Protein AF-A0A151F0Z2-F1 (afdb_monomer)

Structure (mmCIF, N/CA/C/O backbone):
data_AF-A0A151F0Z2-F1
#
_entry.id   AF-A0A151F0Z2-F1
#
loop_
_atom_site.group_PDB
_atom_site.id
_atom_site.type_symbol
_atom_site.label_atom_id
_atom_site.label_alt_id
_atom_site.label_comp_id
_atom_site.label_asym_id
_atom_site.label_entity_id
_atom_site.label_seq_id
_atom_site.pdbx_PDB_ins_code
_atom_site.Cartn_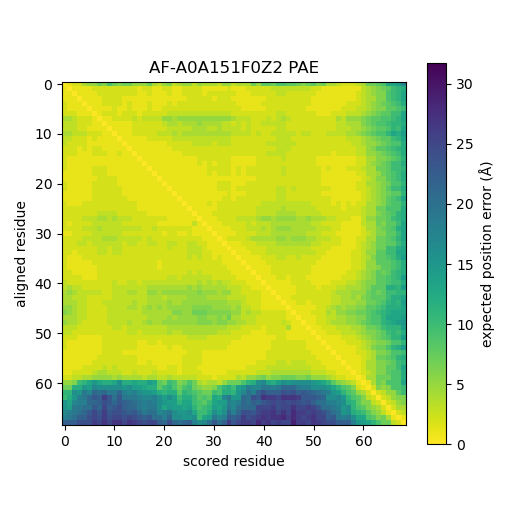x
_atom_site.Cartn_y
_atom_site.Cartn_z
_atom_site.occupancy
_atom_site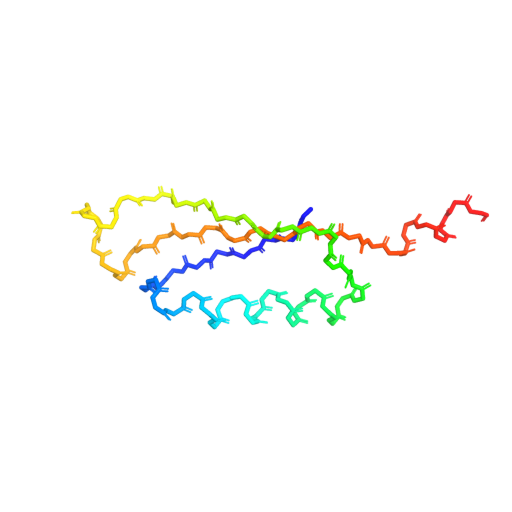.B_iso_or_equiv
_atom_site.auth_seq_id
_atom_site.auth_comp_id
_atom_site.auth_asym_id
_atom_site.auth_atom_id
_atom_site.pdbx_PDB_model_num
ATOM 1 N N . MET A 1 1 ? -9.183 8.086 1.658 1.00 91.19 1 MET A N 1
ATOM 2 C CA . MET A 1 1 ? -8.209 6.981 1.516 1.00 91.19 1 MET A CA 1
ATOM 3 C C . MET A 1 1 ? -6.825 7.536 1.814 1.00 91.19 1 MET A C 1
ATOM 5 O O . MET A 1 1 ? -6.598 8.701 1.510 1.00 91.19 1 MET A O 1
ATOM 9 N N . ALA A 1 2 ? -5.936 6.751 2.415 1.00 97.19 2 ALA A N 1
ATOM 10 C CA . ALA A 1 2 ? -4.507 7.049 2.473 1.00 97.19 2 ALA A CA 1
ATOM 11 C C . ALA A 1 2 ? -3.832 6.548 1.187 1.00 97.19 2 ALA A C 1
ATOM 13 O O . ALA A 1 2 ? -4.320 5.588 0.588 1.00 97.19 2 ALA A O 1
ATOM 14 N N . LYS A 1 3 ? -2.743 7.198 0.764 1.00 98.00 3 LYS A N 1
ATOM 15 C CA . LYS A 1 3 ? -2.017 6.878 -0.471 1.00 98.00 3 LYS A CA 1
ATOM 16 C C . LYS A 1 3 ? -0.510 6.896 -0.232 1.00 98.00 3 LYS A C 1
ATOM 18 O O . LYS A 1 3 ? -0.020 7.783 0.463 1.00 98.00 3 LYS A O 1
ATOM 23 N N . ILE A 1 4 ? 0.207 5.982 -0.874 1.00 98.50 4 ILE A N 1
ATOM 24 C CA . ILE A 1 4 ? 1.663 6.035 -1.046 1.00 98.50 4 ILE A CA 1
ATOM 25 C C . ILE A 1 4 ? 2.019 5.691 -2.497 1.00 98.50 4 ILE A C 1
ATOM 27 O O . ILE A 1 4 ? 1.314 4.911 -3.136 1.00 98.50 4 ILE A O 1
ATOM 31 N N . THR A 1 5 ? 3.097 6.271 -3.018 1.00 98.31 5 THR A N 1
ATOM 32 C CA . THR A 1 5 ? 3.631 5.932 -4.344 1.00 98.31 5 THR A CA 1
ATOM 33 C C . THR A 1 5 ? 4.864 5.052 -4.175 1.00 98.31 5 THR A C 1
ATOM 35 O O . THR A 1 5 ? 5.793 5.413 -3.454 1.00 98.3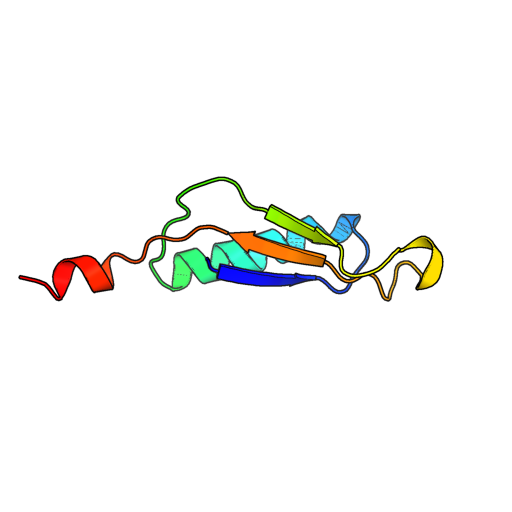1 5 THR A O 1
ATOM 38 N N . HIS A 1 6 ? 4.856 3.905 -4.841 1.00 97.56 6 HIS A N 1
ATOM 39 C CA . HIS A 1 6 ? 5.980 2.997 -4.992 1.00 97.56 6 HIS A CA 1
ATOM 40 C C . HIS A 1 6 ? 6.766 3.354 -6.257 1.00 97.56 6 HIS A C 1
ATOM 42 O O . HIS A 1 6 ? 6.155 3.537 -7.313 1.00 97.56 6 HIS A O 1
ATOM 48 N N . LYS A 1 7 ? 8.095 3.455 -6.138 1.00 95.94 7 LYS A N 1
ATOM 49 C CA . LYS A 1 7 ? 9.022 3.691 -7.253 1.00 95.94 7 LYS A CA 1
ATOM 50 C C . LYS A 1 7 ? 10.211 2.724 -7.197 1.00 95.94 7 LYS A C 1
ATOM 52 O O . LYS A 1 7 ? 11.352 3.152 -7.065 1.00 95.94 7 LYS A O 1
ATOM 57 N N . GLU A 1 8 ? 9.921 1.43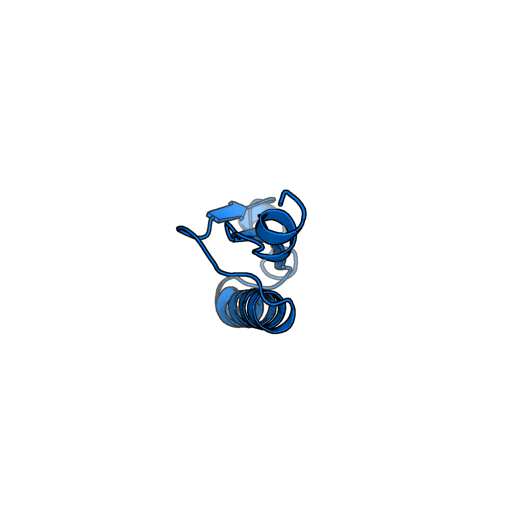0 -7.175 1.00 93.38 8 GLU A N 1
ATOM 58 C CA . GLU A 1 8 ? 10.899 0.335 -7.229 1.00 93.38 8 GLU A CA 1
ATOM 59 C C . GLU A 1 8 ? 10.246 -0.863 -7.966 1.00 93.38 8 GLU A C 1
ATOM 61 O O . GLU A 1 8 ? 9.073 -0.767 -8.357 1.00 93.38 8 GLU A O 1
ATOM 66 N N . PRO A 1 9 ? 10.959 -1.986 -8.179 1.00 93.62 9 PRO A N 1
ATOM 67 C CA . PRO A 1 9 ? 10.364 -3.183 -8.763 1.00 93.62 9 PRO A CA 1
ATOM 68 C C . PRO A 1 9 ? 9.266 -3.793 -7.878 1.00 93.62 9 PRO A C 1
ATOM 70 O O . PRO A 1 9 ? 9.300 -3.706 -6.651 1.00 93.62 9 PRO A O 1
ATOM 73 N N . TYR A 1 10 ? 8.302 -4.475 -8.502 1.00 92.50 10 TYR A N 1
ATOM 74 C CA . TYR A 1 10 ? 7.096 -4.976 -7.826 1.00 92.50 10 TYR A CA 1
ATOM 75 C C . TYR A 1 10 ? 7.351 -5.922 -6.641 1.00 92.50 10 TYR A C 1
ATOM 77 O O . TYR A 1 10 ? 6.525 -6.009 -5.732 1.00 92.50 10 TYR A O 1
ATOM 85 N N . ASP A 1 11 ? 8.481 -6.631 -6.611 1.00 93.38 11 ASP A N 1
ATOM 86 C CA . ASP A 1 11 ? 8.848 -7.504 -5.489 1.00 93.38 11 ASP A CA 1
ATOM 87 C C . ASP A 1 11 ? 9.111 -6.715 -4.188 1.00 93.38 11 ASP A C 1
ATOM 89 O O . ASP A 1 11 ? 8.998 -7.265 -3.088 1.00 93.38 11 ASP A O 1
ATOM 93 N N . LYS A 1 12 ? 9.375 -5.407 -4.299 1.00 95.19 12 LYS A N 1
ATOM 94 C CA . LYS A 1 12 ? 9.551 -4.464 -3.188 1.00 95.19 12 LYS A CA 1
ATOM 95 C C . LYS A 1 12 ? 8.269 -3.774 -2.731 1.00 95.19 12 LYS A C 1
ATOM 97 O O . LYS A 1 12 ? 8.291 -3.075 -1.711 1.00 95.19 12 LYS A O 1
ATOM 102 N N . CYS A 1 13 ? 7.127 -4.015 -3.379 1.00 95.00 13 CYS A N 1
ATOM 103 C CA . CYS A 1 13 ? 5.842 -3.435 -2.968 1.00 95.00 13 CYS A CA 1
ATOM 104 C C . CYS A 1 13 ? 5.514 -3.715 -1.493 1.00 95.00 13 CYS A C 1
ATOM 106 O O . CYS A 1 13 ? 4.979 -2.842 -0.807 1.00 95.00 13 CYS A O 1
ATOM 108 N N . GLY A 1 14 ? 5.887 -4.888 -0.964 1.00 96.88 14 GLY A N 1
ATOM 109 C CA . GLY A 1 14 ? 5.655 -5.251 0.440 1.00 96.88 14 GLY A CA 1
ATOM 110 C C . GLY A 1 14 ? 6.253 -4.255 1.443 1.00 96.88 14 GLY A C 1
ATOM 111 O O . GLY A 1 14 ? 5.614 -3.913 2.438 1.00 96.88 14 GLY A O 1
ATOM 112 N N . GLU A 1 15 ? 7.439 -3.709 1.157 1.00 97.50 15 GLU A N 1
ATOM 113 C CA . GLU A 1 15 ? 8.070 -2.686 2.000 1.00 97.50 15 GLU A CA 1
ATOM 114 C C . GLU A 1 15 ? 7.274 -1.369 1.975 1.00 97.50 15 GLU A C 1
ATOM 116 O O . GLU A 1 15 ? 7.166 -0.669 2.983 1.00 97.50 15 GLU A O 1
ATOM 121 N N . THR A 1 16 ? 6.662 -1.049 0.835 1.00 98.06 16 THR A N 1
ATOM 122 C CA . THR A 1 16 ? 5.841 0.157 0.658 1.00 98.06 16 THR A CA 1
ATOM 123 C C . THR A 1 16 ? 4.470 0.020 1.323 1.00 98.06 16 THR A C 1
ATOM 125 O O . THR A 1 16 ? 4.015 0.959 1.981 1.00 98.06 16 THR A O 1
ATOM 128 N N . TYR A 1 17 ? 3.855 -1.165 1.258 1.00 98.06 17 TYR A N 1
ATOM 129 C CA . TYR A 1 17 ? 2.666 -1.504 2.046 1.00 98.06 17 TYR A CA 1
ATOM 130 C C . TYR A 1 17 ? 2.909 -1.322 3.545 1.00 98.06 17 TYR A C 1
ATOM 132 O O . TYR A 1 17 ? 2.124 -0.652 4.217 1.00 98.06 17 TYR A O 1
ATOM 140 N N . ASN A 1 18 ? 4.022 -1.851 4.060 1.00 98.06 18 ASN A N 1
ATOM 141 C CA . ASN A 1 18 ? 4.372 -1.721 5.475 1.00 98.06 18 ASN A CA 1
ATOM 142 C C . ASN A 1 18 ? 4.513 -0.253 5.896 1.00 98.06 18 ASN A C 1
ATOM 144 O O . ASN A 1 18 ? 3.962 0.137 6.923 1.00 98.06 18 ASN A O 1
ATOM 148 N N . LYS A 1 19 ? 5.178 0.579 5.081 1.00 98.31 19 LYS A N 1
ATOM 149 C CA . LYS A 1 19 ? 5.296 2.028 5.330 1.00 98.31 19 LYS A CA 1
ATOM 150 C C . LYS A 1 19 ? 3.924 2.707 5.399 1.00 98.31 19 LYS A C 1
ATOM 152 O O . LYS A 1 19 ? 3.677 3.486 6.319 1.00 98.31 19 LYS A O 1
ATOM 157 N N . LEU A 1 20 ? 3.021 2.400 4.462 1.00 98.19 20 LEU A N 1
ATOM 158 C CA . LEU A 1 20 ? 1.662 2.949 4.461 1.00 98.19 20 LEU A CA 1
ATOM 159 C C . LEU A 1 20 ? 0.884 2.529 5.712 1.00 98.19 20 LEU A C 1
ATOM 161 O O . LEU A 1 20 ? 0.284 3.375 6.369 1.00 98.19 20 LEU A O 1
ATOM 165 N N . TYR A 1 21 ? 0.892 1.242 6.054 1.00 97.50 21 TYR A N 1
ATOM 166 C CA . TYR A 1 21 ? 0.129 0.723 7.190 1.00 97.50 21 TYR A CA 1
ATOM 167 C C . TYR A 1 21 ? 0.668 1.218 8.529 1.00 97.50 21 TYR A C 1
ATOM 169 O O . TYR A 1 21 ? -0.120 1.617 9.383 1.00 97.50 21 TYR A O 1
ATOM 177 N N . GLN A 1 22 ? 1.991 1.292 8.677 1.00 98.19 22 GLN A N 1
ATOM 178 C CA . GLN A 1 22 ? 2.617 1.886 9.852 1.00 98.19 22 GLN A CA 1
ATOM 179 C C . GLN A 1 22 ? 2.216 3.357 10.005 1.00 98.19 22 GLN A C 1
ATOM 181 O O . GLN A 1 22 ? 1.865 3.791 11.100 1.00 98.19 22 GLN A O 1
ATOM 186 N N . TRP A 1 23 ? 2.210 4.125 8.910 1.00 97.75 23 TRP A N 1
ATOM 187 C CA . TRP A 1 23 ? 1.745 5.509 8.947 1.00 97.75 23 TRP A CA 1
ATOM 188 C C . TRP A 1 23 ? 0.262 5.600 9.341 1.00 97.75 23 TRP A C 1
ATOM 190 O O . TRP A 1 23 ? -0.099 6.431 10.173 1.00 97.75 23 TRP A O 1
ATOM 200 N N . ILE A 1 24 ? -0.601 4.739 8.790 1.00 96.62 24 ILE A N 1
ATOM 201 C CA . ILE A 1 24 ? -2.035 4.698 9.126 1.00 96.62 24 ILE A CA 1
ATOM 202 C C . ILE A 1 24 ? -2.230 4.457 10.629 1.00 96.62 24 ILE A C 1
ATOM 204 O O . ILE A 1 24 ? -2.959 5.220 11.266 1.00 96.62 24 ILE A O 1
ATOM 208 N N . GLU A 1 25 ? -1.545 3.457 11.188 1.00 95.00 25 GLU A N 1
ATOM 209 C CA . GLU A 1 25 ? -1.591 3.113 12.613 1.00 95.00 25 GLU A CA 1
ATOM 210 C C . GLU A 1 25 ? -1.097 4.269 13.493 1.00 95.00 25 GLU A C 1
ATOM 212 O O . GLU A 1 25 ? -1.797 4.694 14.412 1.00 95.00 25 GLU A O 1
ATOM 217 N N . GLN A 1 26 ? 0.067 4.843 13.172 1.00 96.19 26 GLN A N 1
ATOM 218 C CA . GLN A 1 26 ? 0.655 5.963 13.918 1.00 96.19 26 GLN A CA 1
ATOM 219 C C . GLN A 1 26 ? -0.236 7.209 13.936 1.00 96.19 26 GLN A C 1
ATOM 221 O O . GLN A 1 26 ? -0.172 8.002 14.873 1.00 96.19 26 GLN A O 1
ATOM 226 N N . ASN A 1 27 ? -1.079 7.380 12.917 1.00 94.31 27 ASN A N 1
ATOM 227 C CA . ASN A 1 27 ? -2.031 8.484 12.822 1.00 94.31 27 ASN A CA 1
ATOM 228 C C . ASN A 1 27 ? -3.413 8.144 13.415 1.00 94.31 27 ASN A C 1
ATOM 230 O O . ASN A 1 27 ? -4.354 8.917 13.240 1.00 94.31 27 ASN A O 1
ATOM 234 N N . GLY A 1 28 ? -3.563 7.001 14.095 1.00 93.69 28 GLY A N 1
ATOM 235 C CA . GLY A 1 28 ? -4.819 6.590 14.732 1.00 93.69 28 GLY A CA 1
ATOM 236 C C . GLY A 1 28 ? -5.949 6.291 13.743 1.00 93.69 28 GLY A C 1
ATOM 237 O O . GLY A 1 28 ? -7.126 6.344 14.104 1.00 93.69 28 GLY A O 1
ATOM 238 N N . ASN A 1 29 ? -5.607 6.009 12.486 1.00 95.06 29 ASN A N 1
ATOM 239 C CA . ASN A 1 29 ? -6.569 5.656 11.453 1.00 95.06 29 ASN A CA 1
ATOM 240 C C . ASN A 1 29 ? -6.775 4.138 11.419 1.00 95.06 29 ASN A C 1
ATOM 242 O O . ASN A 1 29 ? -5.894 3.358 11.774 1.00 95.06 29 ASN A O 1
ATOM 246 N N . THR A 1 30 ? -7.935 3.699 10.938 1.00 95.06 30 THR A N 1
ATOM 247 C CA .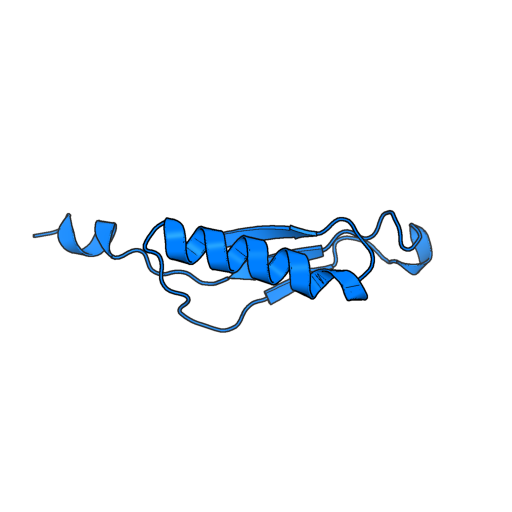 THR A 1 30 ? -8.236 2.273 10.749 1.00 95.06 30 THR A CA 1
ATOM 248 C C . THR A 1 30 ? -8.533 1.992 9.287 1.00 95.06 30 THR A C 1
ATOM 250 O O . THR A 1 30 ? -9.292 2.735 8.666 1.00 95.06 30 THR A O 1
ATOM 253 N N . ILE A 1 31 ? -7.955 0.918 8.742 1.00 96.38 31 ILE A N 1
ATOM 254 C CA . ILE A 1 31 ? -8.253 0.457 7.382 1.00 96.38 31 ILE A CA 1
ATOM 255 C C . ILE A 1 31 ? -9.660 -0.142 7.359 1.00 96.38 31 ILE A C 1
ATOM 257 O O . ILE A 1 31 ? -9.981 -1.002 8.175 1.00 96.38 31 ILE A O 1
ATOM 261 N N . THR A 1 32 ? -10.500 0.301 6.427 1.00 96.94 32 THR A N 1
ATOM 262 C CA . THR A 1 32 ? -11.927 -0.074 6.379 1.00 96.94 32 THR A CA 1
ATOM 263 C C . THR A 1 32 ? -12.317 -0.953 5.199 1.00 96.94 32 THR A C 1
ATOM 265 O O . THR A 1 32 ? -13.497 -1.226 4.993 1.00 96.94 32 THR A O 1
ATOM 268 N N . GLY A 1 33 ? -11.351 -1.414 4.412 1.00 96.00 33 GLY A N 1
ATOM 269 C CA . GLY A 1 33 ? -11.620 -2.184 3.206 1.00 96.00 33 GLY A CA 1
ATOM 270 C C . GLY A 1 33 ? -10.350 -2.607 2.472 1.00 96.00 33 GLY A C 1
ATOM 271 O O . GLY A 1 33 ? -9.247 -2.379 2.975 1.00 96.00 33 GLY A O 1
ATOM 272 N N . PRO A 1 34 ? -10.497 -3.225 1.288 1.00 97.38 34 PRO A N 1
ATOM 273 C CA . PRO A 1 34 ? -9.365 -3.708 0.511 1.00 97.38 34 PRO A CA 1
ATOM 274 C C . PRO A 1 34 ? -8.496 -2.550 0.021 1.00 97.38 34 PRO A C 1
ATOM 276 O O . PRO A 1 34 ? -8.998 -1.476 -0.324 1.00 97.38 34 PRO A O 1
ATOM 279 N N . THR A 1 35 ? -7.190 -2.789 -0.038 1.00 97.12 35 THR A N 1
ATOM 280 C CA . THR A 1 35 ? -6.266 -1.891 -0.722 1.00 97.12 35 THR A CA 1
ATOM 281 C C . THR A 1 35 ? -6.417 -2.002 -2.232 1.00 97.12 35 THR A C 1
ATOM 283 O O . THR A 1 35 ? -6.855 -3.022 -2.763 1.00 97.12 35 THR A O 1
ATOM 286 N N . GLN A 1 36 ? -6.085 -0.917 -2.921 1.00 98.06 36 GLN A N 1
ATOM 287 C CA . GLN A 1 36 ? -6.138 -0.823 -4.376 1.00 98.06 36 GLN A CA 1
ATOM 288 C C . GLN A 1 36 ? -4.787 -0.356 -4.899 1.00 98.06 36 GLN A C 1
ATOM 290 O O . GLN A 1 36 ? -4.153 0.498 -4.280 1.00 98.06 36 GLN A O 1
ATOM 295 N N . GLU A 1 37 ? -4.379 -0.896 -6.040 1.00 98.00 37 GLU A N 1
ATOM 296 C CA . GLU A 1 37 ? -3.178 -0.476 -6.753 1.00 98.00 37 GLU A CA 1
ATOM 297 C C . GLU A 1 37 ? -3.567 0.195 -8.071 1.00 98.00 37 GLU A C 1
ATOM 299 O O . GLU A 1 37 ? -4.503 -0.236 -8.750 1.00 98.00 37 GLU A O 1
ATOM 304 N N . VAL A 1 38 ? -2.844 1.252 -8.432 1.00 97.75 38 VAL A N 1
ATOM 305 C CA . VAL A 1 38 ? -2.923 1.901 -9.742 1.00 97.75 38 VAL A CA 1
ATOM 306 C C . VAL A 1 38 ? -1.528 1.889 -10.354 1.00 97.75 38 VAL A C 1
ATOM 308 O O . VAL A 1 38 ? -0.623 2.557 -9.854 1.00 97.75 38 VAL A O 1
ATOM 311 N N . TYR A 1 39 ? -1.360 1.133 -11.436 1.00 96.75 39 TYR A N 1
ATOM 312 C CA . TYR A 1 39 ? -0.117 1.066 -12.205 1.00 96.75 39 TYR A CA 1
ATOM 313 C C . TYR A 1 39 ? -0.067 2.249 -13.172 1.00 96.75 39 TYR A C 1
ATOM 315 O O . TYR A 1 39 ? -0.886 2.342 -14.088 1.00 96.75 39 TYR A O 1
ATOM 323 N N . LEU A 1 40 ? 0.844 3.192 -12.928 1.00 97.56 40 LEU A N 1
ATOM 324 C CA . LEU A 1 40 ? 0.871 4.477 -13.632 1.00 97.56 40 LEU A CA 1
ATOM 325 C C . LEU A 1 40 ? 1.604 4.417 -14.977 1.00 97.56 40 LEU A C 1
ATOM 327 O O . LEU A 1 40 ? 1.407 5.296 -15.815 1.00 97.56 40 LEU A O 1
ATOM 331 N N . ASN A 1 41 ? 2.451 3.411 -15.183 1.00 96.62 41 ASN A N 1
ATOM 332 C CA . ASN A 1 41 ? 3.229 3.212 -16.400 1.00 96.62 41 ASN A CA 1
ATOM 333 C C . ASN A 1 41 ? 3.380 1.721 -16.739 1.00 96.62 41 ASN A C 1
ATOM 335 O O . ASN A 1 41 ? 3.171 0.854 -15.889 1.00 96.62 41 ASN A O 1
ATOM 339 N N . ASP A 1 42 ? 3.715 1.421 -17.999 1.00 94.62 42 ASP A N 1
ATOM 340 C CA . ASP A 1 42 ? 4.002 0.050 -18.427 1.00 94.62 42 ASP A CA 1
ATOM 341 C C . ASP A 1 42 ? 5.476 -0.287 -18.116 1.00 94.62 42 ASP A C 1
ATOM 343 O O . ASP A 1 42 ? 6.373 0.343 -18.688 1.00 94.62 42 ASP A O 1
ATOM 347 N N . PRO A 1 43 ? 5.767 -1.290 -17.262 1.00 91.69 43 PRO A N 1
ATOM 348 C CA . PRO A 1 43 ? 7.139 -1.723 -16.969 1.00 91.69 43 PRO A CA 1
ATOM 349 C C . PRO A 1 43 ? 7.927 -2.141 -18.219 1.00 91.69 43 PRO A C 1
ATOM 351 O O . PRO A 1 43 ? 9.155 -2.096 -18.218 1.00 91.69 43 PRO A O 1
ATOM 354 N N . ARG A 1 44 ? 7.243 -2.532 -19.303 1.00 92.75 44 ARG A N 1
ATOM 355 C CA . ARG A 1 44 ? 7.866 -2.891 -20.586 1.00 92.75 44 ARG A CA 1
ATOM 356 C C . ARG A 1 44 ? 8.391 -1.679 -21.353 1.00 92.75 44 ARG A C 1
ATOM 358 O O . ARG A 1 44 ? 9.216 -1.858 -22.244 1.00 92.75 44 ARG A O 1
ATOM 365 N N . GLU A 1 45 ? 7.906 -0.480 -21.037 1.00 97.19 45 GLU A N 1
ATOM 366 C CA . GLU A 1 45 ? 8.318 0.770 -21.679 1.00 97.19 45 GLU A CA 1
ATOM 367 C C . GLU A 1 45 ? 9.383 1.516 -20.867 1.00 97.19 45 GLU A C 1
ATOM 369 O O . GLU A 1 45 ? 10.287 2.103 -21.461 1.00 97.19 45 GLU A O 1
ATOM 374 N N . VAL A 1 46 ? 9.294 1.496 -19.530 1.00 94.31 46 VAL A N 1
ATOM 375 C CA . VAL A 1 46 ? 10.140 2.334 -18.656 1.00 94.31 46 VAL A CA 1
ATOM 376 C C . VAL A 1 46 ? 11.305 1.605 -17.975 1.00 94.31 46 VAL A C 1
ATOM 378 O O . VAL A 1 46 ? 12.217 2.277 -17.506 1.00 94.31 46 VAL A O 1
ATOM 381 N N . GLY A 1 47 ? 11.313 0.267 -17.940 1.00 92.31 47 GLY A N 1
ATOM 382 C CA 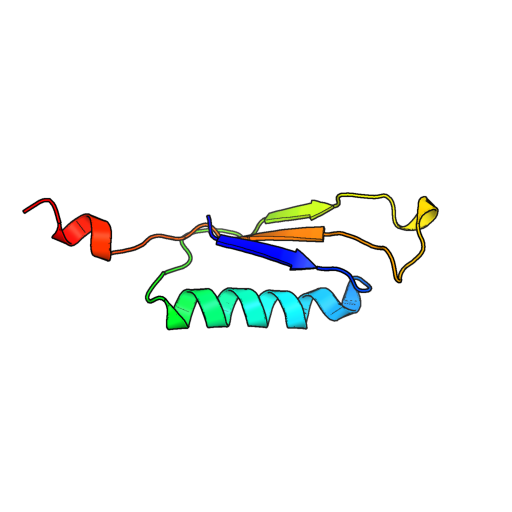. GLY A 1 47 ? 12.276 -0.507 -17.141 1.00 92.31 47 GLY A CA 1
ATOM 383 C C . GLY A 1 47 ? 11.844 -0.669 -15.677 1.00 92.31 47 GLY A C 1
ATOM 384 O O . GLY A 1 47 ? 10.975 0.053 -15.189 1.00 92.31 47 GLY A O 1
ATOM 385 N N . GLU A 1 48 ? 12.410 -1.649 -14.967 1.00 90.75 48 GLU A N 1
ATOM 386 C CA . GLU A 1 48 ? 11.964 -2.022 -13.611 1.00 90.75 48 GLU A CA 1
ATOM 387 C C . GLU A 1 48 ? 12.229 -0.926 -12.565 1.00 90.75 48 GLU A C 1
ATOM 389 O O . GLU A 1 48 ? 11.464 -0.756 -11.618 1.00 90.75 48 GLU A O 1
ATOM 394 N N . GLU A 1 49 ? 13.295 -0.154 -12.755 1.00 89.19 49 GLU A N 1
ATOM 395 C CA . GLU A 1 49 ? 13.743 0.924 -11.875 1.00 89.19 49 GLU A CA 1
ATOM 396 C C . GLU A 1 49 ? 12.876 2.194 -11.946 1.00 89.19 49 GLU A C 1
ATOM 398 O O . GLU A 1 49 ? 12.890 3.011 -11.024 1.00 89.19 49 GLU A O 1
ATOM 403 N N . GLU A 1 50 ? 12.093 2.353 -13.015 1.00 93.88 50 GLU A N 1
ATOM 404 C CA . GLU A 1 50 ? 11.195 3.495 -13.222 1.00 93.88 50 GLU A CA 1
ATOM 405 C C . GLU A 1 50 ? 9.708 3.119 -13.079 1.00 93.88 50 GLU A C 1
ATOM 407 O O . GLU A 1 50 ? 8.832 3.946 -13.352 1.00 93.88 50 GLU A O 1
ATOM 412 N N . ILE A 1 51 ? 9.395 1.898 -12.625 1.00 96.12 51 ILE A N 1
ATOM 413 C CA . ILE A 1 51 ? 8.018 1.474 -12.330 1.00 96.12 51 ILE A CA 1
ATOM 414 C C . ILE A 1 51 ? 7.385 2.421 -11.310 1.00 96.12 51 ILE A C 1
ATOM 416 O O . ILE A 1 51 ? 7.988 2.766 -10.296 1.00 96.12 51 ILE A O 1
ATOM 420 N N . LEU A 1 52 ? 6.138 2.820 -11.565 1.00 97.88 52 LEU A N 1
ATOM 421 C CA . LEU A 1 52 ? 5.351 3.662 -10.672 1.00 97.88 52 LEU A CA 1
ATOM 422 C C . LEU A 1 52 ? 4.010 3.005 -10.357 1.00 97.88 52 LEU A C 1
ATOM 424 O O . LEU A 1 52 ? 3.179 2.793 -11.240 1.00 97.88 52 LEU A O 1
ATOM 428 N N . THR A 1 53 ? 3.778 2.737 -9.073 1.00 98.12 53 THR A N 1
ATOM 429 C CA . THR A 1 53 ? 2.502 2.195 -8.580 1.00 98.12 53 THR A CA 1
ATOM 430 C C . THR A 1 53 ? 1.984 3.034 -7.428 1.00 98.12 53 THR A C 1
ATOM 432 O O . THR A 1 53 ? 2.699 3.286 -6.461 1.00 98.12 53 THR A O 1
ATOM 435 N N . GLU A 1 54 ? 0.732 3.468 -7.492 1.00 98.44 54 GLU A N 1
ATOM 436 C CA . GLU A 1 54 ? 0.065 4.079 -6.346 1.00 98.44 54 GLU A CA 1
ATOM 437 C C . GLU A 1 54 ? -0.711 3.025 -5.570 1.00 98.44 54 GLU A C 1
ATOM 439 O O . GLU A 1 54 ? -1.515 2.293 -6.140 1.00 98.44 54 GLU A O 1
ATOM 444 N N . ILE A 1 55 ? -0.492 2.979 -4.259 1.00 98.50 55 ILE A N 1
ATOM 445 C CA . ILE A 1 55 ? -1.189 2.081 -3.344 1.00 98.50 55 ILE A CA 1
ATOM 446 C C . ILE A 1 55 ? -2.135 2.918 -2.493 1.00 98.50 55 ILE A C 1
ATOM 4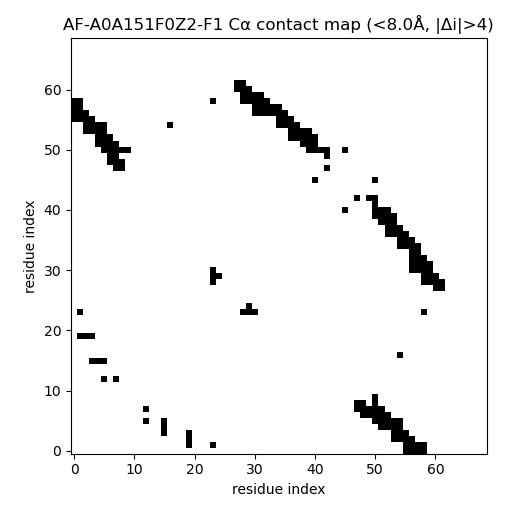48 O O . ILE A 1 55 ? -1.718 3.857 -1.809 1.00 98.50 55 ILE A O 1
ATOM 452 N N . TYR A 1 56 ? -3.410 2.548 -2.510 1.00 98.38 56 TYR A N 1
ATOM 453 C CA . TYR A 1 56 ? -4.479 3.204 -1.776 1.00 98.38 56 TYR A CA 1
ATOM 454 C C . TYR A 1 56 ? -5.027 2.292 -0.685 1.00 98.38 56 TYR A C 1
ATOM 456 O O . TYR A 1 56 ? -5.350 1.133 -0.937 1.00 98.38 56 TYR A O 1
ATOM 464 N N . ALA A 1 57 ? -5.218 2.845 0.512 1.00 98.06 57 ALA A N 1
ATOM 465 C CA . ALA A 1 57 ? -5.924 2.189 1.607 1.00 98.06 57 ALA A CA 1
ATOM 466 C C . ALA A 1 57 ? -7.162 3.007 2.015 1.00 98.06 57 ALA A C 1
ATOM 468 O O . ALA A 1 57 ? -7.040 4.195 2.346 1.00 98.06 57 ALA A O 1
ATOM 469 N N . PRO A 1 58 ? -8.373 2.428 2.008 1.00 97.62 58 PRO A N 1
ATOM 470 C CA . PRO A 1 58 ? -9.536 3.082 2.595 1.00 97.62 58 PRO A CA 1
ATOM 471 C C . PRO A 1 58 ? -9.328 3.208 4.104 1.00 97.62 58 PRO A C 1
ATOM 473 O O . PRO A 1 58 ? -8.996 2.230 4.763 1.00 97.62 58 PRO A O 1
ATOM 476 N N . ILE A 1 59 ? -9.490 4.421 4.639 1.00 96.25 59 ILE A N 1
ATOM 477 C CA . ILE A 1 59 ? -9.301 4.704 6.064 1.00 96.25 59 ILE A CA 1
ATOM 478 C C . ILE A 1 59 ? -10.536 5.381 6.645 1.00 96.25 59 ILE A C 1
ATOM 480 O O . ILE A 1 59 ? -11.169 6.200 5.976 1.00 96.25 59 ILE A O 1
ATOM 484 N N . LEU A 1 60 ? -10.830 5.069 7.902 1.00 92.88 60 LEU A N 1
ATOM 485 C CA . LEU A 1 60 ? -11.720 5.836 8.764 1.00 92.88 60 LEU A CA 1
ATOM 486 C C . LEU A 1 60 ? -10.883 6.524 9.839 1.00 92.88 60 LEU A C 1
ATOM 488 O O . LEU A 1 60 ? -9.986 5.915 10.424 1.00 92.88 60 LEU A O 1
ATOM 492 N N . ASN A 1 61 ? -11.204 7.788 10.097 1.00 81.62 61 ASN A N 1
ATOM 493 C CA . ASN A 1 61 ? -10.602 8.571 11.162 1.00 81.62 61 ASN A CA 1
ATOM 494 C C . ASN A 1 61 ? -11.684 8.917 12.197 1.00 81.62 61 ASN A C 1
ATOM 496 O O . ASN A 1 61 ? -12.644 9.625 11.888 1.00 81.62 61 ASN A O 1
ATOM 500 N N . TYR A 1 62 ? -11.519 8.422 13.425 1.00 67.44 62 TYR A N 1
ATOM 501 C CA . TYR A 1 62 ? -12.475 8.622 14.519 1.00 67.44 62 TYR A CA 1
ATOM 502 C C . TYR A 1 62 ? -12.492 10.052 15.077 1.00 67.44 62 TYR A C 1
ATOM 504 O O . TYR A 1 62 ? -13.466 10.430 15.727 1.00 67.44 62 TYR A O 1
ATOM 512 N N . HIS A 1 63 ? -11.473 10.872 14.797 1.00 62.38 63 HIS A N 1
ATOM 513 C CA . HIS A 1 63 ? -11.414 12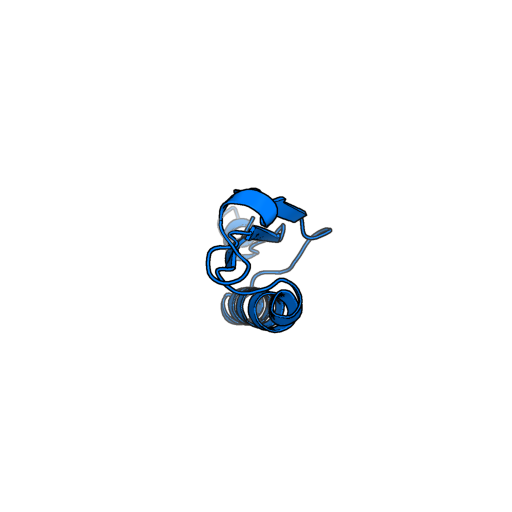.261 15.265 1.00 62.38 63 HIS A CA 1
ATOM 514 C C . HIS A 1 63 ? -12.559 13.116 14.693 1.00 62.38 63 HIS A C 1
ATOM 516 O O . HIS A 1 63 ? -13.028 14.043 15.344 1.00 62.38 63 HIS A O 1
ATOM 522 N N . TRP A 1 64 ? -13.078 12.757 13.514 1.00 55.72 64 TRP A N 1
ATOM 523 C CA . TRP A 1 64 ? -14.219 13.437 12.893 1.00 55.72 64 TRP A CA 1
ATOM 524 C C . TRP A 1 64 ? -15.574 13.023 13.479 1.00 55.72 64 TRP A C 1
ATOM 526 O O . TRP A 1 64 ? -16.526 13.787 13.377 1.00 55.72 64 TRP A O 1
ATOM 536 N N . LEU A 1 65 ? -15.665 11.852 14.122 1.00 56.25 65 LEU A N 1
ATOM 537 C CA . LEU A 1 65 ? -16.906 11.355 14.735 1.00 56.25 65 LEU A CA 1
ATOM 538 C C . LEU A 1 65 ? -17.163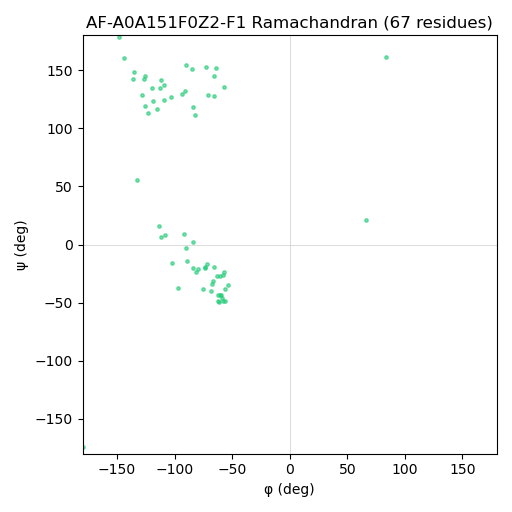 11.955 16.127 1.00 56.25 65 LEU A C 1
ATOM 540 O O . LEU A 1 65 ? -18.307 12.013 16.560 1.00 56.25 65 LEU A O 1
ATOM 544 N N . GLN A 1 66 ? -16.118 12.412 16.825 1.00 53.81 66 GLN A N 1
ATOM 545 C CA . GLN A 1 66 ? -16.239 13.043 18.149 1.00 53.81 66 GLN A CA 1
ATOM 546 C C . GLN A 1 66 ? -16.443 14.566 18.073 1.00 53.81 66 GLN A C 1
ATOM 548 O O . GLN A 1 66 ? -16.831 15.181 19.057 1.00 53.81 66 GLN A O 1
ATOM 553 N N . ALA A 1 67 ? -16.202 15.183 16.912 1.00 58.62 67 ALA A N 1
ATOM 554 C CA . ALA A 1 67 ? -16.360 16.625 16.703 1.00 58.62 67 ALA A CA 1
ATOM 555 C C . ALA A 1 67 ? -17.806 17.053 16.366 1.00 58.62 67 ALA A C 1
ATOM 557 O O . ALA A 1 67 ? -18.046 18.225 16.091 1.00 58.62 67 ALA A O 1
ATOM 558 N N . THR A 1 68 ? -18.760 16.115 16.331 1.00 54.38 68 THR A N 1
ATOM 559 C CA . THR A 1 68 ? -20.167 16.371 15.959 1.00 54.38 68 THR A CA 1
ATOM 560 C C . THR A 1 68 ? -21.159 16.187 17.113 1.00 54.38 68 THR A C 1
ATOM 562 O O . THR A 1 68 ? -22.360 16.087 16.861 1.00 54.38 68 THR A O 1
ATOM 565 N N . VAL A 1 69 ? -20.679 16.143 18.361 1.00 49.06 69 VAL A N 1
ATOM 566 C CA . VAL A 1 69 ? -21.516 16.052 19.572 1.00 49.06 69 VAL A CA 1
ATOM 567 C C . VAL A 1 69 ? -21.371 17.310 20.414 1.00 49.06 69 VAL A C 1
ATOM 569 O O . VAL A 1 69 ? -20.218 17.766 20.577 1.00 49.06 69 VAL A O 1
#

Solvent-accessible surface area (backbone atoms only — not comparable to full-atom values): 4094 Å² total; per-residue (Å²): 103,50,76,48,78,43,67,47,45,77,90,54,47,64,63,51,52,50,54,49,51,51,52,37,52,76,68,66,35,41,78,74,58,76,68,45,78,45,74,75,58,58,51,92,80,62,37,54,74,62,27,38,36,38,43,36,36,37,57,48,60,63,74,68,68,65,74,77,114

pLDDT: mean 91.32, std 12.78, range [49.06, 98.5]

Radius of gyration: 14.75 Å; Cα contacts (8 Å, |Δi|>4): 105; chains: 1; bounding box: 35×24×41 Å

Nearest PDB structures (foldseek):
  5kax-assembly1_A  TM=9.289E-01  e=3.004E-03  Chlorobaculum tepidum TLS
  6wl5-assembly4_D  TM=9.370E-01  e=4.131E-03  Escherichia coli
  7zhd-assembly1_A  TM=8.779E-01  e=7.808E-03  Ruminiclostridium cellulolyticum
  7zhe-assembly1_A  TM=8.471E-01  e=8.321E-03  Ruminiclostridium cellulolyticum
  3q1m-assembly1_A  TM=7.215E-01  e=3.796E-01  Bacillus subtilis

Mean predicted aligned error: 4.61 Å

Secondary structure (DSSP, 8-state):
-EEEEE-S-GGGHHHHHHHHHHHHHHTTEEE-S--EEEE-S-HHHH-GGG--EEEEE-EEETHHHHTT-

Sequence (69 aa):
MAKITHKEPYDKCGETYNKLYQWIEQNGNTITGPTQEVYLNDPREVGEEEILTEIYAPILNYHWLQATV

Foldseek 3Di:
DFKDKDQAAPVCVVVVVVVRVVVCVVLVKDFDDDKDKDFPDDCVPPPRRGTIIMIDTHIDDCVVVVVPD